Protein AF-A0A0M0HYV0-F1 (afdb_monomer_lite)

Radius of gyration: 21.1 Å; chains: 1; bounding box: 40×65×53 Å

pLDDT: mean 78.8, std 17.46, range [37.09, 97.5]

Structure (mmCIF, N/CA/C/O backbone):
data_AF-A0A0M0HYV0-F1
#
_entry.id   AF-A0A0M0HYV0-F1
#
loop_
_atom_site.group_PDB
_atom_site.id
_atom_site.type_symbol
_atom_site.label_atom_id
_atom_site.label_alt_id
_atom_site.label_comp_id
_atom_site.label_asym_id
_atom_site.label_entity_id
_atom_site.label_seq_id
_atom_site.pdbx_PDB_ins_code
_atom_site.Cartn_x
_atom_site.Cartn_y
_atom_site.Cartn_z
_atom_site.occupancy
_atom_site.B_iso_or_equiv
_atom_site.auth_seq_id
_atom_site.auth_comp_id
_atom_site.auth_asym_id
_atom_site.auth_atom_id
_atom_site.pdbx_PDB_model_num
ATOM 1 N N . MET A 1 1 ? -5.929 13.790 -23.529 1.00 48.62 1 MET A N 1
ATOM 2 C CA . MET A 1 1 ? -4.568 13.324 -23.182 1.00 48.62 1 MET A CA 1
ATOM 3 C C . MET A 1 1 ? -3.945 12.815 -24.464 1.00 48.62 1 MET A C 1
ATOM 5 O O . MET A 1 1 ? -4.658 12.144 -25.196 1.00 48.62 1 MET A O 1
ATOM 9 N N . SER A 1 2 ? -2.708 13.192 -24.791 1.00 52.06 2 SER A N 1
ATOM 10 C CA . SER A 1 2 ? -2.042 12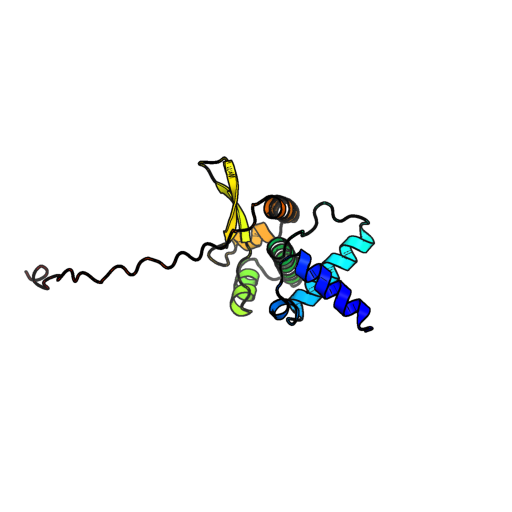.650 -25.981 1.00 52.06 2 SER A CA 1
ATOM 11 C C . SER A 1 2 ? -1.698 11.177 -25.756 1.00 52.06 2 SER A C 1
ATOM 13 O O . SER A 1 2 ? -1.406 10.785 -24.623 1.00 52.06 2 SER A O 1
ATOM 15 N N . ASP A 1 3 ? -1.705 10.373 -26.820 1.00 65.38 3 ASP A N 1
ATOM 16 C CA . ASP A 1 3 ? -1.368 8.941 -26.761 1.00 65.38 3 ASP A CA 1
ATOM 17 C C . ASP A 1 3 ? 0.004 8.696 -26.100 1.00 65.38 3 ASP A C 1
ATOM 19 O O . ASP A 1 3 ? 0.178 7.768 -25.316 1.00 65.38 3 ASP A O 1
ATOM 23 N N . ILE A 1 4 ? 0.935 9.642 -26.275 1.00 72.69 4 ILE A N 1
ATOM 24 C CA . ILE A 1 4 ? 2.270 9.649 -25.659 1.00 72.69 4 ILE A CA 1
ATOM 25 C C . ILE A 1 4 ? 2.209 9.628 -24.121 1.00 72.69 4 ILE A C 1
ATOM 27 O O . ILE A 1 4 ? 3.007 8.949 -23.476 1.00 72.69 4 ILE A O 1
ATOM 31 N N . SER A 1 5 ? 1.288 10.374 -23.500 1.00 70.56 5 SER A N 1
ATOM 32 C CA . SER A 1 5 ? 1.181 10.417 -22.034 1.00 70.56 5 SER A CA 1
ATOM 33 C C . SER A 1 5 ? 0.693 9.089 -21.456 1.00 70.56 5 SER A C 1
ATOM 35 O O . SER A 1 5 ? 1.149 8.686 -20.385 1.00 70.56 5 SER A O 1
ATOM 37 N N . LEU A 1 6 ? -0.201 8.397 -22.167 1.00 71.75 6 LEU A N 1
ATOM 38 C CA . LEU A 1 6 ? -0.689 7.078 -21.768 1.00 71.75 6 LEU A CA 1
ATOM 39 C C . LEU A 1 6 ? 0.403 6.014 -21.936 1.00 71.75 6 LEU A C 1
ATOM 41 O O . LEU A 1 6 ? 0.610 5.218 -21.022 1.00 71.75 6 LEU A O 1
ATOM 45 N N . ASP A 1 7 ? 1.175 6.071 -23.022 1.00 78.81 7 ASP A N 1
ATOM 46 C CA . ASP A 1 7 ? 2.304 5.161 -23.255 1.00 78.81 7 ASP A CA 1
ATOM 47 C C . ASP A 1 7 ? 3.388 5.275 -22.170 1.00 78.81 7 ASP A C 1
ATOM 49 O O . ASP A 1 7 ? 3.952 4.270 -21.722 1.00 78.81 7 ASP A O 1
ATOM 53 N N . ILE A 1 8 ? 3.668 6.496 -21.699 1.00 80.25 8 ILE A N 1
ATOM 54 C CA . ILE A 1 8 ? 4.621 6.732 -20.605 1.00 80.25 8 ILE A CA 1
ATOM 55 C C . ILE A 1 8 ? 4.103 6.128 -19.292 1.00 80.25 8 ILE A C 1
ATOM 57 O O . ILE A 1 8 ? 4.863 5.453 -18.590 1.00 80.25 8 ILE A O 1
ATOM 61 N N . LEU A 1 9 ? 2.824 6.335 -18.963 1.00 78.12 9 LEU A N 1
ATOM 62 C CA . LEU A 1 9 ? 2.209 5.761 -17.761 1.00 78.12 9 LEU A CA 1
ATOM 63 C C . LEU A 1 9 ? 2.206 4.228 -17.811 1.00 78.12 9 LEU A C 1
ATOM 65 O O . LEU A 1 9 ? 2.565 3.582 -16.821 1.00 78.12 9 LEU A O 1
ATOM 69 N N . ASP A 1 10 ? 1.911 3.646 -18.971 1.00 80.81 10 ASP A N 1
ATOM 70 C CA . ASP A 1 10 ? 1.966 2.201 -19.192 1.00 80.81 10 ASP A CA 1
ATOM 71 C C . ASP A 1 10 ? 3.387 1.645 -19.025 1.00 80.81 10 ASP A C 1
ATOM 73 O O . ASP A 1 10 ? 3.592 0.594 -18.397 1.00 80.81 10 ASP A O 1
ATOM 77 N N . ALA A 1 11 ? 4.399 2.355 -19.532 1.00 83.81 11 ALA A N 1
ATOM 78 C CA . ALA A 1 11 ? 5.799 1.972 -19.373 1.00 83.81 11 ALA A CA 1
ATOM 79 C C . ALA A 1 11 ? 6.242 2.006 -17.900 1.00 83.81 11 ALA A C 1
ATOM 81 O O . ALA A 1 11 ? 6.935 1.091 -17.436 1.00 83.81 11 ALA A O 1
ATOM 82 N N . ILE A 1 12 ? 5.827 3.027 -17.144 1.00 82.75 12 ILE A N 1
ATOM 83 C CA . ILE A 1 12 ? 6.097 3.140 -15.702 1.00 82.75 12 ILE A CA 1
ATOM 84 C C . ILE A 1 12 ? 5.392 2.012 -14.942 1.00 82.75 12 ILE A C 1
ATOM 86 O O . ILE A 1 12 ? 6.036 1.288 -14.177 1.00 82.75 12 ILE A O 1
ATOM 90 N N . GLY A 1 13 ? 4.104 1.795 -15.202 1.00 79.62 13 GLY A N 1
ATOM 91 C CA . GLY A 1 13 ? 3.323 0.716 -14.602 1.00 79.62 13 GLY A CA 1
ATOM 92 C C . GLY A 1 13 ? 3.937 -0.665 -14.845 1.00 79.62 13 GLY A C 1
ATOM 93 O O . GLY A 1 13 ? 4.084 -1.471 -13.920 1.00 79.62 13 GLY A O 1
ATOM 94 N N . THR A 1 14 ? 4.409 -0.909 -16.068 1.00 82.88 14 THR A N 1
ATOM 95 C CA . THR A 1 14 ? 5.105 -2.152 -16.429 1.00 82.88 14 THR A CA 1
ATOM 96 C C . THR A 1 14 ? 6.411 -2.320 -15.644 1.00 82.88 14 THR A C 1
ATOM 98 O O . THR A 1 14 ? 6.687 -3.411 -15.135 1.00 82.88 14 THR A O 1
ATOM 101 N N . LYS A 1 15 ? 7.205 -1.252 -15.470 1.00 83.94 15 LYS A N 1
ATOM 102 C CA . LYS A 1 15 ? 8.434 -1.286 -14.648 1.00 83.94 15 LYS A CA 1
ATOM 103 C C . LYS A 1 15 ? 8.143 -1.620 -13.180 1.00 83.94 15 LYS A C 1
ATOM 105 O O . LYS A 1 15 ? 8.907 -2.371 -12.568 1.00 83.94 15 LYS A O 1
ATOM 110 N N . LEU A 1 16 ? 7.026 -1.123 -12.647 1.00 80.44 16 LEU A N 1
ATOM 111 C CA . LEU A 1 16 ? 6.558 -1.401 -11.284 1.00 80.44 16 LEU A CA 1
ATOM 112 C C . LEU A 1 16 ? 6.012 -2.830 -11.106 1.00 80.44 16 LEU A C 1
ATOM 114 O O . LEU A 1 16 ? 5.902 -3.306 -9.973 1.00 80.44 16 LEU A O 1
ATOM 118 N N . GLY A 1 17 ? 5.728 -3.539 -12.202 1.00 80.38 17 GLY A N 1
ATOM 119 C CA . GLY A 1 17 ? 5.272 -4.932 -12.200 1.00 80.38 17 GLY A CA 1
ATOM 120 C C . GLY A 1 17 ? 3.764 -5.117 -12.380 1.00 80.38 17 GLY A C 1
ATOM 121 O O . GLY A 1 17 ? 3.259 -6.211 -12.108 1.00 80.38 17 GLY A O 1
ATOM 122 N N . PHE A 1 18 ? 3.047 -4.082 -12.823 1.00 81.88 18 PHE A N 1
ATOM 123 C CA . PHE A 1 18 ? 1.657 -4.210 -13.252 1.00 81.88 18 PHE A CA 1
ATOM 124 C C . PHE A 1 18 ? 1.574 -4.840 -14.648 1.00 81.88 18 PHE A C 1
ATOM 126 O O . PHE A 1 18 ? 2.397 -4.591 -15.529 1.00 81.88 18 PHE A O 1
ATOM 133 N N . SER A 1 19 ? 0.555 -5.661 -14.856 1.00 81.69 19 SER A N 1
ATOM 134 C CA . SER A 1 19 ? 0.117 -6.111 -16.174 1.00 81.69 19 SER A CA 1
ATOM 135 C C . SER A 1 19 ? -0.767 -5.053 -16.836 1.00 81.69 19 SER A C 1
ATOM 137 O O . SER A 1 19 ? -1.448 -4.286 -16.156 1.00 81.69 19 SER A O 1
ATOM 139 N N . ARG A 1 20 ? -0.860 -5.068 -18.173 1.00 76.06 20 ARG A N 1
ATOM 140 C CA . ARG A 1 20 ? -1.760 -4.164 -18.919 1.00 76.06 20 ARG A CA 1
ATOM 141 C C . ARG A 1 20 ? -3.221 -4.239 -18.461 1.00 76.06 20 ARG A C 1
ATOM 143 O O . ARG A 1 20 ? -3.934 -3.249 -18.534 1.00 76.06 20 ARG A O 1
ATOM 150 N N . LYS A 1 21 ? -3.681 -5.403 -17.987 1.00 81.25 21 LYS A N 1
ATOM 151 C CA . LYS A 1 21 ? -5.039 -5.555 -17.444 1.00 81.25 21 LYS A CA 1
ATOM 152 C C . LYS A 1 21 ? -5.200 -4.807 -16.116 1.00 81.25 21 LYS A C 1
ATOM 154 O O . LYS A 1 21 ? -6.215 -4.150 -15.933 1.00 81.25 21 LYS A O 1
ATOM 159 N N . GLU A 1 22 ? -4.216 -4.891 -15.217 1.00 76.81 22 GLU A N 1
ATOM 160 C CA . GLU A 1 22 ? -4.235 -4.181 -13.926 1.00 76.81 22 GLU A CA 1
ATOM 161 C C . GLU A 1 22 ? -4.153 -2.655 -14.110 1.00 76.81 22 GLU A C 1
ATOM 163 O O . GLU A 1 22 ? -4.747 -1.924 -13.322 1.00 76.81 22 GLU A O 1
ATOM 168 N N . LEU A 1 23 ? -3.481 -2.174 -15.163 1.00 77.00 23 LEU A N 1
ATOM 169 C CA . LEU A 1 23 ? -3.362 -0.741 -15.479 1.00 77.00 23 LEU A CA 1
ATOM 170 C C . LEU A 1 23 ? -4.660 -0.096 -15.980 1.00 77.00 23 LEU A C 1
ATOM 172 O O . LEU A 1 23 ? -4.810 1.116 -15.893 1.00 77.00 23 LEU A O 1
ATOM 176 N N . ARG A 1 24 ? -5.630 -0.893 -16.444 1.00 76.06 24 ARG A N 1
ATOM 177 C CA . ARG A 1 24 ? -6.968 -0.390 -16.801 1.00 76.06 24 ARG A CA 1
ATOM 178 C C . ARG A 1 24 ? -7.834 -0.058 -15.582 1.00 76.06 24 ARG A C 1
ATOM 180 O O . ARG A 1 24 ? -8.912 0.498 -15.754 1.00 76.06 24 ARG A O 1
ATOM 187 N N . ASN A 1 25 ? -7.397 -0.413 -14.372 1.00 78.06 25 ASN A N 1
ATOM 188 C CA . ASN A 1 25 ? -8.059 0.015 -13.146 1.00 78.06 25 ASN A CA 1
ATOM 189 C C . ASN A 1 25 ? -7.657 1.468 -12.836 1.00 78.06 25 ASN A C 1
ATOM 191 O O . ASN A 1 25 ? -6.471 1.763 -12.672 1.00 78.06 25 ASN A O 1
ATOM 195 N N . SER A 1 26 ? -8.650 2.354 -12.730 1.00 77.06 26 SER A N 1
ATOM 196 C CA . SER A 1 26 ? -8.449 3.779 -12.460 1.00 77.06 26 SER A CA 1
ATOM 197 C C . SER A 1 26 ? -7.688 4.044 -11.163 1.00 77.06 26 SER A C 1
ATOM 199 O O . SER A 1 26 ? -6.881 4.963 -11.131 1.00 77.06 26 SER A O 1
ATOM 201 N N . GLU A 1 27 ? -7.874 3.237 -10.116 1.00 78.12 27 GLU A N 1
ATOM 202 C CA . GLU A 1 27 ? -7.163 3.422 -8.844 1.00 78.12 27 GLU A CA 1
ATOM 203 C C . GLU A 1 27 ? -5.663 3.152 -8.978 1.00 78.12 27 GLU A C 1
ATOM 205 O O . GLU A 1 27 ? -4.849 3.901 -8.440 1.00 78.12 27 GLU A O 1
ATOM 210 N N . ASN A 1 28 ? -5.281 2.124 -9.741 1.00 78.94 28 ASN A N 1
ATOM 211 C CA . ASN A 1 28 ? -3.873 1.822 -10.009 1.00 78.94 28 ASN A CA 1
ATOM 212 C C . ASN A 1 28 ? -3.224 2.925 -10.849 1.00 78.94 28 ASN A C 1
ATOM 214 O O . ASN A 1 28 ? -2.083 3.310 -10.593 1.00 78.94 28 ASN A O 1
ATOM 218 N N . LEU A 1 29 ? -3.951 3.442 -11.843 1.00 80.06 29 LEU A N 1
ATOM 219 C CA . LEU A 1 29 ? -3.473 4.543 -12.671 1.00 80.06 29 LEU A CA 1
ATOM 220 C C . LEU A 1 29 ? -3.285 5.818 -11.834 1.00 80.06 29 LEU A C 1
ATOM 222 O O . LEU A 1 29 ? -2.225 6.438 -11.906 1.00 80.06 29 LEU A O 1
ATOM 226 N N . SER A 1 30 ? -4.264 6.163 -10.991 1.00 81.00 30 SER A N 1
ATOM 227 C CA . SER A 1 30 ? -4.176 7.295 -10.060 1.00 81.00 30 SER A CA 1
ATOM 228 C C . SER A 1 30 ? -2.977 7.163 -9.123 1.00 81.00 30 SER A C 1
ATOM 230 O O . SER A 1 30 ? -2.231 8.123 -8.956 1.00 81.00 30 SER A O 1
ATOM 232 N N . ALA A 1 31 ? -2.706 5.963 -8.603 1.00 81.69 31 ALA A N 1
ATOM 233 C CA . ALA A 1 31 ? -1.528 5.692 -7.777 1.00 81.69 31 ALA A CA 1
ATOM 234 C C . ALA A 1 31 ? -0.210 5.984 -8.500 1.00 81.69 31 ALA A C 1
ATOM 236 O O . ALA A 1 31 ? 0.722 6.555 -7.933 1.00 81.69 31 ALA A O 1
ATOM 237 N N . ILE A 1 32 ? -0.117 5.558 -9.762 1.00 82.19 32 ILE A N 1
ATOM 238 C CA . ILE A 1 32 ? 1.069 5.780 -10.590 1.00 82.19 32 ILE A CA 1
ATOM 239 C C . ILE A 1 32 ? 1.235 7.277 -10.861 1.00 82.19 32 ILE A C 1
ATOM 241 O O . ILE A 1 32 ? 2.356 7.781 -10.795 1.00 82.19 32 ILE A O 1
ATOM 245 N N . ILE A 1 33 ? 0.142 7.997 -11.116 1.00 83.44 33 ILE A N 1
ATOM 246 C CA . ILE A 1 33 ? 0.164 9.452 -11.306 1.00 83.44 33 ILE A CA 1
ATOM 247 C C . ILE A 1 33 ? 0.624 10.158 -10.023 1.00 83.44 33 ILE A C 1
ATOM 249 O O . ILE A 1 33 ? 1.527 10.990 -10.093 1.00 83.44 33 ILE A O 1
ATOM 253 N N . GLU A 1 34 ? 0.080 9.797 -8.858 1.00 82.25 34 GLU A N 1
ATOM 254 C CA . GLU A 1 34 ? 0.502 10.335 -7.555 1.00 82.25 34 GLU A CA 1
ATOM 255 C C . GLU A 1 34 ? 1.996 10.104 -7.302 1.00 82.25 34 GLU A C 1
ATOM 257 O O . GLU A 1 34 ? 2.711 11.024 -6.897 1.00 82.25 34 GLU A O 1
ATOM 262 N N . LEU A 1 35 ? 2.497 8.902 -7.609 1.00 82.88 35 LEU A N 1
ATOM 263 C CA . LEU A 1 35 ? 3.922 8.591 -7.529 1.00 82.88 35 LEU A CA 1
ATOM 264 C C . LEU A 1 35 ? 4.747 9.508 -8.444 1.00 82.88 35 LEU A C 1
ATOM 266 O O . LEU A 1 35 ? 5.767 10.042 -8.009 1.00 82.88 35 LEU A O 1
ATOM 270 N N . CYS A 1 36 ? 4.315 9.703 -9.694 1.00 81.31 36 CYS A N 1
ATOM 271 C CA . CYS A 1 36 ? 5.008 10.557 -10.661 1.00 81.31 36 CYS A CA 1
ATOM 272 C C . CYS A 1 36 ? 5.046 12.022 -10.208 1.00 81.31 36 CYS A C 1
ATOM 274 O O . CYS A 1 36 ? 6.105 12.646 -10.273 1.00 81.31 36 CYS A O 1
ATOM 276 N N . LEU A 1 37 ? 3.922 12.552 -9.718 1.00 80.25 37 LEU A N 1
ATOM 277 C CA . LEU A 1 37 ? 3.828 13.915 -9.192 1.00 80.25 37 LEU A CA 1
ATOM 278 C C . LEU A 1 37 ? 4.731 14.103 -7.975 1.00 80.25 37 LEU A C 1
ATOM 280 O O . LEU A 1 37 ? 5.501 15.059 -7.928 1.00 80.25 37 LEU A O 1
ATOM 284 N N . GLY A 1 38 ? 4.702 13.158 -7.034 1.00 74.31 38 GLY A N 1
ATOM 285 C CA . GLY A 1 38 ? 5.604 13.185 -5.890 1.00 74.31 38 GLY A CA 1
ATOM 286 C C . GLY A 1 38 ? 7.064 13.197 -6.338 1.00 74.31 38 GLY A C 1
ATOM 287 O O . GLY A 1 38 ? 7.867 13.965 -5.821 1.00 74.31 38 GLY A O 1
ATOM 288 N N . THR A 1 39 ? 7.454 12.344 -7.293 1.00 77.06 39 THR A N 1
ATOM 289 C CA . THR A 1 39 ? 8.830 12.332 -7.832 1.00 77.06 39 THR A CA 1
ATOM 290 C C . THR A 1 39 ? 9.220 13.648 -8.473 1.00 77.06 39 THR A C 1
ATOM 292 O O . THR A 1 39 ? 10.324 14.124 -8.224 1.00 77.06 39 THR A O 1
ATOM 295 N N . PHE A 1 40 ? 8.334 14.228 -9.275 1.00 75.88 40 PHE A N 1
ATOM 296 C CA . PHE A 1 40 ? 8.590 15.512 -9.909 1.00 75.88 40 PHE A CA 1
ATOM 297 C C . PHE A 1 40 ? 8.850 16.614 -8.873 1.00 75.88 40 PHE A C 1
ATOM 299 O O . PHE A 1 40 ? 9.796 17.379 -9.032 1.00 75.88 40 PHE A O 1
ATOM 306 N N . LEU A 1 41 ? 8.059 16.654 -7.796 1.00 74.75 41 LEU A N 1
ATOM 307 C CA . LEU A 1 41 ? 8.198 17.654 -6.734 1.00 74.75 41 LEU A CA 1
ATOM 308 C C . LEU A 1 41 ? 9.458 17.453 -5.877 1.00 74.75 41 LEU A C 1
ATOM 310 O O . LEU A 1 41 ? 10.138 18.425 -5.567 1.00 74.75 41 LEU A O 1
ATOM 314 N N . ASP A 1 42 ? 9.794 16.209 -5.529 1.00 68.50 42 ASP A N 1
ATOM 315 C CA . ASP A 1 42 ? 10.944 15.913 -4.658 1.00 68.50 42 ASP A CA 1
ATOM 316 C C . ASP A 1 42 ? 12.281 15.810 -5.420 1.00 68.50 42 ASP A C 1
ATOM 318 O O . ASP A 1 42 ? 13.340 15.681 -4.808 1.00 68.50 42 ASP A O 1
ATOM 322 N N . GLY A 1 43 ? 12.253 15.778 -6.757 1.00 65.75 43 GLY A N 1
ATOM 323 C CA . GLY A 1 43 ? 13.440 15.652 -7.613 1.00 65.75 43 GLY A CA 1
ATOM 324 C C . GLY A 1 43 ? 14.174 14.302 -7.535 1.00 65.75 43 GLY A C 1
ATOM 325 O O . GLY A 1 43 ? 15.213 14.138 -8.172 1.00 65.75 43 GLY A O 1
ATOM 326 N N . SER A 1 44 ? 13.663 13.323 -6.777 1.00 61.94 44 SER A N 1
ATOM 327 C CA . SER A 1 44 ? 14.302 12.015 -6.581 1.00 61.94 44 SER A CA 1
ATOM 328 C C . SER A 1 44 ? 13.295 10.869 -6.438 1.00 61.94 44 SER A C 1
ATOM 330 O O . SER A 1 44 ? 12.187 11.031 -5.918 1.00 61.94 44 SER A O 1
ATOM 332 N N . PHE A 1 45 ? 13.711 9.681 -6.890 1.00 61.28 45 PHE A N 1
ATOM 333 C CA . PHE A 1 45 ? 13.028 8.403 -6.658 1.00 61.28 45 PHE A CA 1
ATOM 334 C C . PHE A 1 45 ? 13.529 7.671 -5.397 1.00 61.28 45 PHE A C 1
ATOM 336 O O . PHE A 1 45 ? 13.022 6.591 -5.081 1.00 61.28 45 PHE A O 1
ATOM 343 N N . GLU A 1 46 ? 14.516 8.209 -4.674 1.00 59.03 46 GLU A N 1
ATOM 344 C CA . GLU A 1 46 ? 15.018 7.576 -3.450 1.00 59.03 46 GLU A CA 1
ATOM 345 C C . GLU A 1 46 ? 13.914 7.445 -2.393 1.00 59.03 46 GLU A C 1
ATOM 347 O O . GLU A 1 46 ? 13.148 8.368 -2.131 1.00 59.03 46 GLU A O 1
ATOM 352 N N . GLY A 1 47 ? 13.798 6.250 -1.807 1.00 60.38 47 GLY A N 1
ATOM 353 C CA . GLY A 1 47 ? 12.753 5.938 -0.828 1.00 60.38 47 GLY A CA 1
ATOM 354 C C . GLY A 1 47 ? 11.340 5.784 -1.406 1.00 60.38 47 GLY A C 1
ATOM 355 O O . GLY A 1 47 ? 10.408 5.556 -0.633 1.00 60.38 47 GLY A O 1
ATOM 356 N N . LYS A 1 48 ? 11.159 5.868 -2.733 1.00 70.94 48 LYS A N 1
ATOM 357 C CA . LYS A 1 48 ? 9.847 5.735 -3.388 1.00 70.94 48 LYS A CA 1
ATOM 358 C C . LYS A 1 48 ? 9.510 4.298 -3.763 1.00 70.94 48 LYS A C 1
ATOM 360 O O . LYS A 1 48 ? 10.372 3.418 -3.834 1.00 70.94 48 LYS A O 1
ATOM 365 N N . ALA A 1 49 ? 8.223 4.054 -4.006 1.00 75.62 49 ALA A N 1
ATOM 366 C CA . ALA A 1 49 ? 7.721 2.749 -4.406 1.00 75.62 49 ALA A CA 1
ATOM 367 C C . ALA A 1 49 ? 8.341 2.291 -5.735 1.00 75.62 49 ALA A C 1
ATOM 369 O O . ALA A 1 49 ? 7.940 2.710 -6.815 1.00 75.62 49 ALA A O 1
ATOM 370 N N . SER A 1 50 ? 9.301 1.372 -5.652 1.00 79.56 50 SER A N 1
ATOM 371 C CA . SER A 1 50 ? 9.941 0.738 -6.813 1.00 79.56 50 SER A CA 1
ATOM 372 C C . SER A 1 50 ? 9.185 -0.494 -7.326 1.00 79.56 50 SER A C 1
ATOM 374 O O . SER A 1 50 ? 9.613 -1.141 -8.285 1.00 79.56 50 SER A O 1
ATOM 376 N N . ARG A 1 51 ? 8.078 -0.862 -6.667 1.00 84.38 51 ARG A N 1
ATOM 377 C CA . ARG A 1 51 ? 7.269 -2.058 -6.943 1.00 84.38 51 ARG A CA 1
ATOM 378 C C . ARG A 1 51 ? 5.799 -1.804 -6.674 1.00 84.38 51 ARG A C 1
ATOM 380 O O . ARG A 1 51 ? 5.480 -1.026 -5.775 1.00 84.38 51 ARG A O 1
ATOM 387 N N . LYS A 1 52 ? 4.923 -2.539 -7.362 1.00 86.50 52 LYS A N 1
ATOM 388 C CA . LYS A 1 52 ? 3.474 -2.454 -7.153 1.00 86.50 52 LYS A CA 1
ATOM 389 C C . LYS A 1 52 ? 3.046 -2.730 -5.712 1.00 86.50 52 LYS A C 1
ATOM 391 O O . LYS A 1 52 ? 2.161 -2.050 -5.221 1.00 86.50 52 LYS A O 1
ATOM 396 N N . GLU A 1 53 ? 3.709 -3.642 -4.997 1.00 89.75 53 GLU A N 1
ATOM 397 C CA . GLU A 1 53 ? 3.388 -3.916 -3.589 1.00 89.75 53 GLU A CA 1
ATOM 398 C C . GLU A 1 53 ? 3.736 -2.733 -2.675 1.00 89.75 53 GLU A C 1
ATOM 400 O O . GLU A 1 53 ? 3.002 -2.436 -1.736 1.00 89.75 53 GLU A O 1
ATOM 405 N N . ALA A 1 54 ? 4.845 -2.041 -2.958 1.00 90.06 54 ALA A N 1
ATOM 406 C CA . ALA A 1 54 ? 5.223 -0.835 -2.227 1.00 90.06 54 ALA A CA 1
ATOM 407 C C . ALA A 1 54 ? 4.283 0.331 -2.561 1.00 90.06 54 ALA A C 1
ATOM 409 O O . ALA A 1 54 ? 3.922 1.091 -1.667 1.00 90.06 54 ALA A O 1
ATOM 410 N N . LEU A 1 55 ? 3.858 0.442 -3.825 1.00 89.12 55 LEU A N 1
ATOM 411 C CA . LEU A 1 55 ? 2.901 1.460 -4.253 1.00 89.12 55 LEU A CA 1
ATOM 412 C C . LEU A 1 55 ? 1.543 1.237 -3.589 1.00 89.12 55 LEU A C 1
ATOM 414 O O . LEU A 1 55 ? 0.984 2.162 -3.014 1.00 89.12 55 LEU A O 1
ATOM 418 N N . TYR A 1 56 ? 1.069 -0.006 -3.570 1.00 90.06 56 TYR A N 1
ATOM 419 C CA . TYR A 1 56 ? -0.167 -0.367 -2.891 1.00 90.06 56 TYR A CA 1
ATOM 420 C C . TYR A 1 56 ? -0.108 -0.070 -1.389 1.00 90.06 56 TYR A C 1
ATOM 422 O O . TYR A 1 56 ? -1.037 0.503 -0.827 1.00 90.06 56 TYR A O 1
ATOM 430 N N . LEU A 1 57 ? 1.017 -0.375 -0.731 1.00 92.50 57 LEU A N 1
ATOM 431 C CA . LEU A 1 57 ? 1.218 -0.015 0.673 1.00 92.50 57 LEU A CA 1
ATOM 432 C C . LEU A 1 57 ? 1.134 1.507 0.901 1.00 92.50 57 LEU A C 1
ATOM 434 O O . LEU A 1 57 ? 0.554 1.932 1.901 1.00 92.50 57 LEU A O 1
ATOM 438 N N . MET A 1 58 ? 1.679 2.319 -0.012 1.00 90.44 58 MET A N 1
ATOM 439 C CA . MET A 1 58 ? 1.542 3.781 0.035 1.00 90.44 58 MET A CA 1
ATOM 440 C C . MET A 1 58 ? 0.089 4.231 -0.149 1.00 90.44 58 MET A C 1
ATOM 442 O O . MET A 1 58 ? -0.374 5.082 0.605 1.00 90.44 58 MET A O 1
ATOM 446 N N . GLN A 1 59 ? -0.650 3.640 -1.090 1.00 90.88 59 GLN A N 1
ATOM 447 C CA . GLN A 1 59 ? -2.069 3.956 -1.287 1.00 90.88 59 GLN A CA 1
ATOM 448 C C . GLN A 1 59 ? -2.888 3.657 -0.030 1.00 90.88 59 GLN A C 1
ATOM 450 O O . GLN A 1 59 ? -3.625 4.515 0.450 1.00 90.88 59 GLN A O 1
ATOM 455 N N . ILE A 1 60 ? -2.711 2.466 0.550 1.00 94.50 60 ILE A N 1
ATOM 456 C CA . ILE A 1 60 ? -3.385 2.086 1.794 1.00 94.50 60 ILE A CA 1
ATOM 457 C C . ILE A 1 60 ? -3.014 3.047 2.929 1.00 94.50 60 ILE A C 1
ATOM 459 O O . ILE A 1 60 ? -3.893 3.463 3.681 1.00 94.50 60 ILE A O 1
ATOM 463 N N . HIS A 1 61 ? -1.743 3.444 3.049 1.00 94.56 61 HIS A N 1
ATOM 464 C CA . HIS A 1 61 ? -1.329 4.462 4.018 1.00 94.56 61 HIS A CA 1
ATOM 465 C C . HIS A 1 61 ? -2.096 5.779 3.831 1.00 94.56 61 HIS A C 1
ATOM 467 O O . HIS A 1 61 ? -2.654 6.295 4.801 1.00 94.56 61 HIS A O 1
ATOM 473 N N . ASN A 1 62 ? -2.177 6.289 2.600 1.00 90.75 62 ASN A N 1
ATOM 474 C CA . ASN A 1 62 ? -2.880 7.534 2.288 1.00 90.75 62 ASN A CA 1
ATOM 475 C C . ASN A 1 62 ? -4.376 7.437 2.623 1.00 90.75 62 ASN A C 1
ATOM 477 O O . ASN A 1 62 ? -4.919 8.338 3.263 1.00 90.75 62 ASN A O 1
ATOM 481 N N . ILE A 1 63 ? -5.026 6.318 2.283 1.00 92.69 63 ILE A N 1
ATOM 482 C CA . ILE A 1 63 ? -6.433 6.056 2.628 1.00 92.69 63 ILE A CA 1
ATOM 483 C C . ILE A 1 63 ? -6.625 6.049 4.149 1.00 92.69 63 ILE A C 1
ATOM 485 O O . ILE A 1 63 ? -7.532 6.705 4.663 1.00 92.69 63 ILE A O 1
ATOM 489 N N . VAL A 1 64 ? -5.757 5.350 4.886 1.00 95.88 64 VAL A N 1
ATOM 490 C CA . VAL A 1 64 ? -5.810 5.286 6.355 1.00 95.88 64 VAL A CA 1
ATOM 491 C C . VAL A 1 64 ? -5.643 6.678 6.973 1.00 95.88 64 VAL A C 1
ATOM 493 O O . VAL A 1 64 ? -6.409 7.038 7.868 1.00 95.88 64 VAL A O 1
ATOM 496 N N . LYS A 1 65 ? -4.686 7.481 6.489 1.00 95.19 65 LYS A N 1
ATOM 497 C CA . LYS A 1 65 ? -4.474 8.866 6.948 1.00 95.19 65 LYS A CA 1
ATOM 498 C C . LYS A 1 65 ? -5.680 9.752 6.658 1.00 95.19 65 LYS A C 1
ATOM 500 O O . LYS A 1 65 ? -6.095 10.510 7.531 1.00 95.19 65 LYS A O 1
ATOM 505 N N . PHE A 1 66 ? -6.262 9.629 5.471 1.00 92.88 66 PHE A N 1
ATOM 506 C CA . PHE A 1 66 ? -7.450 10.382 5.093 1.00 92.88 66 PHE A CA 1
ATOM 507 C C . PHE A 1 66 ? -8.654 10.022 5.974 1.00 92.88 66 PHE A C 1
ATOM 509 O O . PHE A 1 66 ? -9.337 10.905 6.485 1.00 92.88 66 PHE A O 1
ATOM 516 N N . LYS A 1 67 ? -8.891 8.731 6.235 1.00 94.12 67 LYS A N 1
ATOM 517 C CA . LYS A 1 67 ? -9.986 8.291 7.114 1.00 94.12 67 LYS A CA 1
ATOM 518 C C . LYS A 1 67 ? -9.790 8.716 8.567 1.00 94.12 67 LYS A C 1
ATOM 520 O O . LYS A 1 67 ? -10.750 9.125 9.214 1.00 94.12 67 LYS A O 1
ATOM 525 N N . GLU A 1 68 ? -8.554 8.691 9.059 1.00 95.44 68 GLU A N 1
ATOM 526 C CA . GLU A 1 68 ? -8.208 9.253 10.369 1.00 95.44 68 GLU A CA 1
ATOM 527 C C . GLU A 1 68 ? -8.551 10.750 10.449 1.00 95.44 68 GLU A C 1
ATOM 529 O O . GLU A 1 68 ? -9.156 11.183 11.426 1.00 95.44 68 GLU A O 1
ATOM 534 N N . GLN A 1 69 ? -8.245 11.531 9.408 1.00 95.00 69 GLN A N 1
ATOM 535 C CA . GLN A 1 69 ? -8.614 12.953 9.334 1.00 95.00 69 GLN A CA 1
ATOM 536 C C . GLN A 1 69 ? -10.133 13.175 9.281 1.00 95.00 69 GLN A C 1
ATOM 538 O O . GLN A 1 69 ? -10.616 14.188 9.778 1.00 95.00 69 GLN A O 1
ATOM 543 N N . GLN A 1 70 ? -10.896 12.220 8.738 1.00 94.69 70 GLN A N 1
ATOM 544 C CA . GLN A 1 70 ? -12.365 12.214 8.788 1.00 94.69 70 GLN A CA 1
ATOM 545 C C . GLN A 1 70 ? -12.930 11.822 10.170 1.00 94.69 70 GLN A C 1
ATOM 547 O O . GLN A 1 70 ? -14.146 11.748 10.328 1.00 94.69 70 GLN A O 1
ATOM 552 N N . GLY A 1 71 ? -12.078 11.554 11.166 1.00 96.44 71 GLY A N 1
ATOM 553 C CA . GLY A 1 71 ? -12.483 11.215 12.533 1.00 96.44 71 GLY A CA 1
ATOM 554 C C . GLY A 1 71 ? -12.749 9.727 12.774 1.00 96.44 71 GLY A C 1
ATOM 555 O O . GLY A 1 71 ? -13.277 9.362 13.824 1.00 96.44 71 GLY A O 1
ATOM 556 N N . PHE A 1 72 ? -12.394 8.845 11.834 1.00 96.94 72 PHE A N 1
ATOM 557 C CA . PHE A 1 72 ? -12.575 7.405 12.014 1.00 96.94 72 PHE A CA 1
ATOM 558 C C . PHE A 1 72 ? -11.533 6.860 13.004 1.00 96.94 72 PHE A C 1
ATOM 560 O O . PHE A 1 72 ? -10.337 7.136 12.892 1.00 96.94 72 PHE A O 1
ATOM 567 N N . ASN A 1 73 ? -11.979 6.034 13.954 1.00 97.50 73 ASN A N 1
ATOM 568 C CA . ASN A 1 73 ? -11.083 5.281 14.836 1.00 97.50 73 ASN A CA 1
ATOM 569 C C . ASN A 1 73 ? -10.504 4.036 14.133 1.00 97.50 73 ASN A C 1
ATOM 571 O O . ASN A 1 73 ? -10.961 3.647 13.059 1.00 97.50 73 ASN A O 1
ATOM 575 N N . ASP A 1 74 ? -9.505 3.388 14.741 1.00 97.44 74 ASP A N 1
ATOM 576 C CA . ASP A 1 74 ? -8.765 2.284 14.107 1.00 97.44 74 ASP A CA 1
ATOM 577 C C . ASP A 1 74 ? -9.664 1.112 13.683 1.00 97.44 74 ASP A C 1
ATOM 579 O O . ASP A 1 74 ? -9.476 0.546 12.604 1.00 97.44 74 ASP A O 1
ATOM 583 N N . LYS A 1 75 ? -10.677 0.787 14.492 1.00 97.44 75 LYS A N 1
ATOM 584 C CA . LYS A 1 75 ? -11.658 -0.259 14.184 1.00 97.44 75 LYS A CA 1
ATOM 585 C C . LYS A 1 75 ? -12.534 0.123 12.993 1.00 97.44 75 LYS A C 1
ATOM 587 O O . LYS A 1 75 ? -12.712 -0.680 12.084 1.00 97.44 75 LYS A O 1
ATOM 592 N N . ALA A 1 76 ? -13.037 1.355 12.964 1.00 97.25 76 ALA A N 1
ATOM 593 C CA . ALA A 1 76 ? -13.852 1.858 11.863 1.00 97.25 76 ALA A CA 1
ATOM 594 C C . ALA A 1 76 ? -13.063 1.915 10.544 1.00 97.25 76 ALA A C 1
ATOM 596 O O . ALA A 1 76 ? -13.608 1.587 9.495 1.00 97.25 76 ALA A 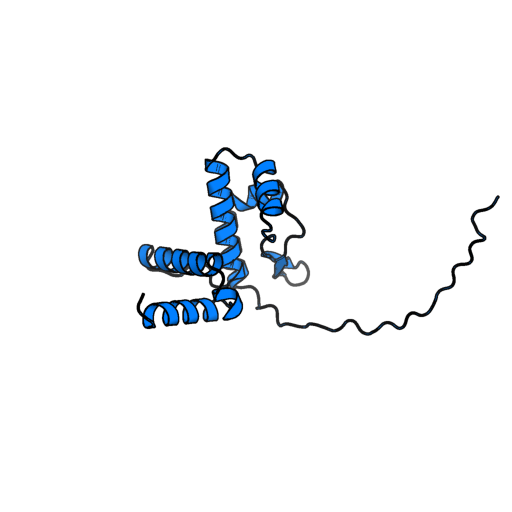O 1
ATOM 597 N N . ILE A 1 77 ? -11.775 2.275 10.591 1.00 97.31 77 ILE A N 1
ATOM 598 C CA . ILE A 1 77 ? -10.891 2.238 9.415 1.00 97.31 77 ILE A CA 1
ATOM 599 C C . ILE A 1 77 ? -10.675 0.794 8.945 1.00 97.31 77 ILE A C 1
ATOM 601 O O . ILE A 1 77 ? -10.752 0.529 7.748 1.00 97.31 77 ILE A O 1
ATOM 605 N N . SER A 1 78 ? -10.421 -0.138 9.872 1.00 97.00 78 SER A N 1
ATOM 606 C CA . SER A 1 78 ? -10.263 -1.563 9.554 1.00 97.00 78 SER A CA 1
ATOM 607 C C . SER A 1 78 ? -11.502 -2.118 8.848 1.00 97.00 78 SER A C 1
ATOM 609 O O . SER A 1 78 ? -11.368 -2.717 7.785 1.00 97.00 78 SER A O 1
ATOM 611 N N . ASN A 1 79 ? -12.691 -1.862 9.401 1.00 95.25 79 ASN A N 1
ATOM 612 C CA . ASN A 1 79 ? -13.958 -2.296 8.813 1.00 95.25 79 ASN A CA 1
ATOM 613 C C . ASN A 1 79 ? -14.188 -1.649 7.446 1.00 95.25 79 ASN A C 1
ATOM 615 O O . ASN A 1 79 ? -14.503 -2.344 6.494 1.00 95.25 79 ASN A O 1
ATOM 619 N N . PHE A 1 80 ? -13.943 -0.340 7.312 1.00 94.75 80 PHE A N 1
ATOM 620 C CA . PHE A 1 80 ? -14.076 0.353 6.030 1.00 94.75 80 PHE A CA 1
ATOM 621 C C . PHE A 1 80 ? -13.234 -0.297 4.923 1.00 94.75 80 PHE A C 1
ATOM 623 O O . PHE A 1 80 ? -13.711 -0.443 3.799 1.00 94.75 80 PHE A O 1
ATOM 630 N N . LEU A 1 81 ? -11.9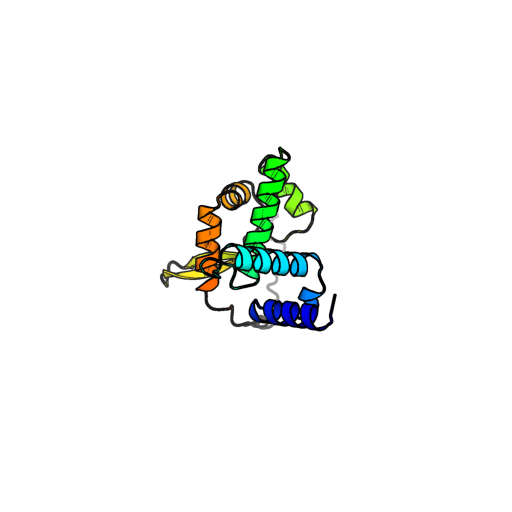85 -0.669 5.224 1.00 93.50 81 LEU A N 1
ATOM 631 C CA . LEU A 1 81 ? -11.096 -1.296 4.244 1.00 93.50 81 LEU A CA 1
ATOM 632 C C . LEU A 1 81 ? -11.588 -2.690 3.839 1.00 93.50 81 LEU A C 1
ATOM 634 O O . LEU A 1 81 ? -11.534 -3.028 2.658 1.00 93.50 81 LEU A O 1
ATOM 638 N N . GLU A 1 82 ? -12.092 -3.463 4.798 1.00 93.12 82 GLU A N 1
ATOM 639 C CA . GLU A 1 82 ? -12.678 -4.782 4.556 1.00 93.12 82 GLU A CA 1
ATOM 640 C C . GLU A 1 82 ? -13.976 -4.688 3.736 1.00 93.12 82 GLU A C 1
ATOM 642 O O . GLU A 1 82 ? -14.076 -5.314 2.682 1.00 93.12 82 GLU A O 1
ATOM 647 N N . ASP A 1 83 ? -14.912 -3.829 4.147 1.00 91.56 83 ASP A N 1
ATOM 648 C CA . ASP A 1 83 ? -16.214 -3.626 3.495 1.00 91.56 83 ASP A CA 1
ATOM 649 C C . ASP A 1 83 ? -16.076 -3.051 2.076 1.00 91.56 83 ASP A C 1
ATOM 651 O O . ASP A 1 83 ? -16.877 -3.350 1.191 1.00 91.56 83 ASP A O 1
ATOM 655 N N . SER A 1 84 ? -15.038 -2.244 1.836 1.00 88.69 84 SER A N 1
ATOM 656 C CA . SER A 1 84 ? -14.728 -1.694 0.507 1.00 88.69 84 SER A CA 1
ATOM 657 C C . SER A 1 84 ? -13.969 -2.681 -0.391 1.00 88.69 84 SER A C 1
ATOM 659 O O . SER A 1 84 ? -13.649 -2.345 -1.530 1.00 88.69 84 SER A O 1
ATOM 661 N N . GLY A 1 85 ? -13.657 -3.885 0.101 1.00 88.44 85 GLY A N 1
ATOM 662 C CA . GLY A 1 85 ? -12.994 -4.936 -0.670 1.00 88.44 85 GLY A CA 1
ATOM 663 C C . GLY A 1 85 ? -11.492 -4.732 -0.881 1.00 88.44 85 GLY A C 1
ATOM 664 O O . GLY A 1 85 ? -10.920 -5.355 -1.779 1.00 88.44 85 GLY A O 1
ATOM 665 N N . TYR A 1 86 ? -10.829 -3.887 -0.082 1.00 90.44 86 TYR A N 1
ATOM 666 C CA . TYR A 1 86 ? -9.374 -3.756 -0.152 1.00 90.44 86 TYR A CA 1
ATOM 667 C C . TYR A 1 86 ? -8.698 -5.005 0.416 1.00 90.44 86 TYR A C 1
ATOM 669 O O . TYR A 1 86 ? -9.012 -5.474 1.511 1.00 90.44 86 TYR A O 1
ATOM 677 N N . GLU A 1 87 ? -7.702 -5.518 -0.300 1.00 91.94 87 GLU A N 1
ATOM 678 C CA . GLU A 1 87 ? -6.841 -6.584 0.197 1.00 91.94 87 GLU A CA 1
ATOM 679 C C . GLU A 1 87 ? -5.819 -6.041 1.202 1.00 91.94 87 GLU A C 1
ATOM 681 O O . GLU A 1 87 ? -5.311 -4.927 1.085 1.00 91.94 87 GLU A O 1
ATOM 686 N N . THR A 1 88 ? -5.434 -6.840 2.195 1.00 91.75 88 THR A N 1
ATOM 687 C CA . THR A 1 88 ? -4.360 -6.403 3.094 1.00 91.75 88 THR A CA 1
ATOM 688 C C . THR A 1 88 ? -3.026 -6.277 2.347 1.00 91.75 88 THR A C 1
ATOM 690 O O . THR A 1 88 ? -2.714 -7.120 1.499 1.00 91.75 88 THR A O 1
ATOM 693 N N . PRO A 1 89 ? -2.176 -5.296 2.693 1.00 92.44 89 PRO A N 1
ATOM 694 C CA . PRO A 1 89 ? -0.931 -5.076 1.978 1.00 92.44 89 PRO A CA 1
ATOM 695 C C . PRO A 1 89 ? 0.098 -6.184 2.237 1.00 92.44 89 PRO A C 1
ATOM 697 O O . PRO A 1 89 ? 0.111 -6.852 3.276 1.00 92.44 89 PRO A O 1
ATOM 700 N N . PHE A 1 90 ? 1.041 -6.323 1.306 1.00 91.12 90 PHE A N 1
ATOM 701 C CA . PHE A 1 90 ? 2.263 -7.082 1.548 1.00 91.12 90 PHE A CA 1
ATOM 702 C C . PHE A 1 90 ? 3.208 -6.299 2.461 1.00 91.12 90 PHE A C 1
ATOM 704 O O . PHE A 1 90 ? 3.456 -5.113 2.255 1.00 91.12 90 PHE A O 1
ATOM 711 N N . ILE A 1 91 ? 3.804 -6.996 3.427 1.00 91.75 91 ILE A N 1
ATOM 712 C CA . ILE A 1 91 ? 4.855 -6.472 4.299 1.00 91.75 91 ILE A CA 1
ATOM 713 C C . ILE A 1 91 ? 6.130 -7.306 4.167 1.00 91.75 91 ILE A C 1
ATOM 715 O O . ILE A 1 91 ? 6.102 -8.527 3.971 1.00 91.75 91 ILE A O 1
ATOM 719 N N . ALA A 1 92 ? 7.278 -6.655 4.298 1.00 91.38 92 ALA A N 1
ATOM 720 C CA . ALA A 1 92 ? 8.568 -7.313 4.380 1.00 91.38 92 ALA A CA 1
ATOM 721 C C . ALA A 1 92 ? 8.801 -7.827 5.808 1.00 91.38 92 ALA A C 1
ATOM 723 O O . ALA A 1 92 ? 8.918 -7.057 6.767 1.00 91.38 92 ALA A O 1
ATOM 724 N N . LYS A 1 93 ? 8.902 -9.151 5.956 1.00 89.81 93 LYS A N 1
ATOM 725 C CA . LYS A 1 93 ? 9.171 -9.820 7.236 1.00 89.81 93 LYS A CA 1
ATOM 726 C C . LYS A 1 93 ? 10.537 -10.497 7.206 1.00 89.81 93 LYS A C 1
ATOM 728 O O . LYS A 1 93 ? 10.871 -11.195 6.246 1.00 89.81 93 LYS A O 1
ATOM 733 N N . ARG A 1 94 ? 11.325 -10.307 8.267 1.00 86.50 94 ARG A N 1
ATOM 734 C CA . ARG A 1 94 ? 12.617 -10.983 8.436 1.00 86.50 94 ARG A CA 1
ATOM 735 C C . ARG A 1 94 ? 12.388 -12.477 8.665 1.00 86.50 94 ARG A C 1
ATOM 737 O O . ARG A 1 94 ? 11.587 -12.868 9.512 1.00 86.50 94 ARG A O 1
ATOM 744 N N . VAL A 1 95 ? 13.086 -13.312 7.907 1.00 83.69 95 VAL A N 1
ATOM 745 C CA . VAL A 1 95 ? 13.079 -14.766 8.070 1.00 83.69 95 VAL A CA 1
ATOM 746 C C . VAL A 1 95 ? 14.178 -15.141 9.054 1.00 83.69 95 VAL A C 1
ATOM 748 O O . VAL A 1 95 ? 15.351 -14.917 8.765 1.00 83.69 95 VAL A O 1
ATOM 751 N N . VAL A 1 96 ? 13.804 -15.741 10.186 1.00 81.56 96 VAL A N 1
ATOM 752 C CA . VAL A 1 96 ? 14.727 -16.085 11.285 1.00 81.56 96 VAL A CA 1
ATOM 753 C C . VAL A 1 96 ? 15.918 -16.912 10.791 1.00 81.56 96 VAL A C 1
ATOM 755 O O . VAL A 1 96 ? 17.060 -16.558 11.054 1.00 81.56 96 VAL A O 1
ATOM 758 N N . SER A 1 97 ? 15.665 -17.941 9.979 1.00 79.25 97 SER A N 1
ATOM 759 C CA . SER A 1 97 ? 16.694 -18.889 9.528 1.00 79.25 97 SER A CA 1
ATOM 760 C C . SER A 1 97 ? 17.720 -18.329 8.541 1.00 79.25 97 SER A C 1
ATOM 762 O O . SER A 1 97 ? 18.797 -18.889 8.401 1.00 79.25 97 SER A O 1
ATOM 764 N N . THR A 1 98 ? 17.402 -17.249 7.821 1.00 77.50 98 THR A N 1
ATOM 765 C CA . THR A 1 98 ? 18.298 -16.701 6.778 1.00 77.50 98 THR A CA 1
ATOM 766 C C . THR A 1 98 ? 18.681 -15.252 7.020 1.00 77.50 98 THR A C 1
ATOM 768 O O . THR A 1 98 ? 19.426 -14.684 6.228 1.00 77.50 98 THR A O 1
ATOM 771 N N . GLN A 1 99 ? 18.105 -14.629 8.050 1.00 77.00 99 GLN A N 1
ATOM 772 C CA . GLN A 1 99 ? 18.132 -13.193 8.329 1.00 77.00 99 GLN A CA 1
ATOM 773 C C . GLN A 1 99 ? 17.673 -12.271 7.181 1.00 77.00 99 GLN A C 1
ATOM 775 O O . GLN A 1 99 ? 17.645 -11.055 7.364 1.00 77.00 99 GLN A O 1
ATOM 780 N N . LYS A 1 100 ? 17.257 -12.821 6.033 1.00 83.75 100 LYS A N 1
ATOM 781 C CA . LYS A 1 100 ? 16.771 -12.084 4.860 1.00 83.75 100 LYS A CA 1
ATOM 782 C C . LYS A 1 100 ? 15.304 -11.704 5.022 1.00 83.75 100 LYS A C 1
ATOM 784 O O . LYS A 1 100 ? 14.533 -12.422 5.659 1.00 83.75 100 LYS A O 1
ATOM 789 N N . HIS A 1 101 ? 14.898 -10.611 4.386 1.00 85.25 101 HIS A N 1
ATOM 790 C CA . HIS A 1 101 ? 13.494 -10.223 4.304 1.00 85.25 101 HIS A CA 1
ATOM 791 C C . HIS A 1 101 ? 12.781 -10.965 3.169 1.00 85.25 101 HIS A C 1
ATOM 793 O O . HIS A 1 101 ? 13.356 -11.231 2.108 1.00 85.25 101 HIS A O 1
ATOM 799 N N . ARG A 1 102 ? 11.520 -11.328 3.408 1.00 86.00 102 ARG A N 1
ATOM 800 C CA . ARG A 1 102 ? 10.602 -11.843 2.388 1.00 86.00 102 ARG A CA 1
ATOM 801 C C . ARG A 1 102 ? 9.274 -11.111 2.470 1.00 86.00 102 ARG A C 1
ATOM 803 O O . ARG A 1 102 ? 8.808 -10.800 3.565 1.00 86.00 102 ARG A O 1
ATOM 810 N N . LEU A 1 103 ? 8.660 -10.909 1.308 1.00 88.56 103 LEU A N 1
ATOM 811 C CA . LEU A 1 103 ? 7.301 -10.396 1.206 1.00 88.56 103 LEU A CA 1
ATOM 812 C C . LEU A 1 103 ? 6.312 -11.436 1.719 1.00 88.56 103 LEU A C 1
ATOM 814 O O . LEU A 1 103 ? 6.367 -12.605 1.327 1.00 88.56 103 LEU A O 1
ATOM 818 N N . ARG A 1 104 ? 5.422 -10.995 2.601 1.00 88.50 104 ARG A N 1
ATOM 819 C CA . ARG A 1 104 ? 4.299 -11.765 3.130 1.00 88.50 104 ARG A CA 1
ATOM 820 C C . ARG A 1 104 ? 3.068 -10.876 3.100 1.00 88.50 104 ARG A C 1
ATOM 822 O O . ARG A 1 104 ? 3.135 -9.744 3.568 1.00 88.50 104 ARG A O 1
ATOM 829 N N . MET A 1 105 ? 1.973 -11.397 2.569 1.00 87.12 105 MET A N 1
ATOM 830 C CA . MET A 1 105 ? 0.670 -10.769 2.743 1.00 87.12 105 MET A CA 1
ATOM 831 C C . MET A 1 105 ? 0.284 -10.861 4.219 1.00 87.12 105 MET A C 1
ATOM 833 O O . MET A 1 105 ? 0.601 -11.864 4.873 1.00 87.12 105 MET A O 1
ATOM 837 N N . VAL A 1 106 ? -0.324 -9.809 4.757 1.00 89.00 106 VAL A N 1
ATOM 838 C CA . VAL A 1 106 ? -0.962 -9.902 6.074 1.00 89.00 106 VAL A CA 1
ATOM 839 C C . VAL A 1 106 ? -2.216 -10.777 5.939 1.00 89.00 106 VAL A C 1
ATOM 841 O O . VAL A 1 106 ? -2.753 -10.931 4.854 1.00 89.00 106 VAL A O 1
ATOM 844 N N . GLU A 1 107 ? -2.631 -11.456 7.004 1.00 86.94 107 GLU A N 1
ATOM 845 C CA . GLU A 1 107 ? -3.740 -12.418 6.903 1.00 86.94 107 GLU A CA 1
ATOM 846 C C . GLU A 1 107 ? -5.110 -11.738 6.913 1.00 86.94 107 GLU A C 1
ATOM 848 O O . GLU A 1 107 ? -6.031 -12.215 6.261 1.00 86.94 107 GLU A O 1
ATOM 853 N N . LYS A 1 108 ? -5.249 -10.641 7.666 1.00 91.81 108 LYS A N 1
ATOM 854 C CA . LYS A 1 108 ? -6.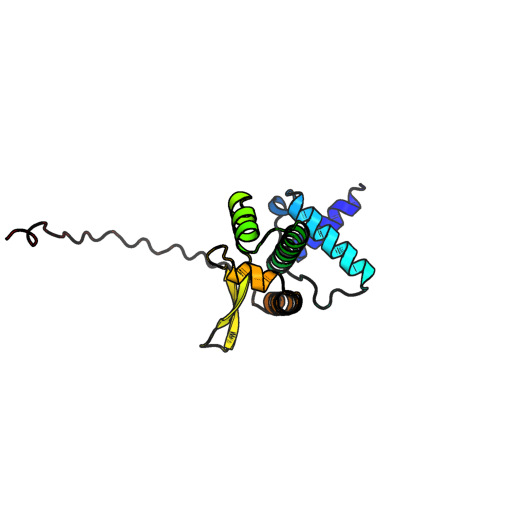510 -9.913 7.826 1.00 91.81 108 LYS A CA 1
ATOM 855 C C . LYS A 1 108 ? -6.299 -8.466 8.253 1.00 91.81 108 LYS A C 1
ATOM 857 O O . LYS A 1 108 ? -5.266 -8.127 8.849 1.00 91.81 108 LYS A O 1
ATOM 862 N N . TRP A 1 109 ? -7.299 -7.633 7.988 1.00 95.00 109 TRP A N 1
ATOM 863 C CA . TRP A 1 109 ? -7.386 -6.304 8.574 1.00 95.00 109 TRP A CA 1
ATOM 864 C C . TRP A 1 109 ? -7.511 -6.410 10.097 1.00 95.00 109 TRP A C 1
ATOM 866 O O . TRP A 1 109 ? -8.079 -7.355 10.646 1.00 95.00 109 TRP A O 1
ATOM 876 N N . SER A 1 110 ? -6.858 -5.493 10.803 1.00 95.31 110 SER A N 1
ATOM 877 C CA . SER A 1 110 ? -6.903 -5.431 12.262 1.00 95.31 110 SER A CA 1
ATOM 878 C C . SER A 1 110 ? -6.503 -4.046 12.737 1.00 95.31 110 SER A C 1
ATOM 880 O O . SER A 1 110 ? -5.668 -3.395 12.108 1.00 95.31 110 SER A O 1
ATOM 882 N N . GLU A 1 111 ? -7.004 -3.636 13.899 1.00 96.69 111 GLU A N 1
ATOM 883 C CA . GLU A 1 111 ? -6.646 -2.360 14.534 1.00 96.69 111 GLU A CA 1
ATOM 884 C C . GLU A 1 111 ? -5.124 -2.211 14.692 1.00 96.69 111 GLU A C 1
ATOM 886 O O . GLU A 1 111 ? -4.548 -1.177 14.366 1.00 96.69 111 GLU A O 1
ATOM 891 N N . VAL A 1 112 ? -4.430 -3.291 15.072 1.00 96.06 112 VAL A N 1
ATOM 892 C CA . VAL A 1 112 ? -2.961 -3.313 15.192 1.00 96.06 112 VAL A CA 1
ATOM 893 C C . VAL A 1 112 ? -2.271 -3.022 13.856 1.00 96.06 112 VAL A C 1
ATOM 895 O O . VAL A 1 112 ? -1.237 -2.346 13.825 1.00 96.06 112 VAL A O 1
ATOM 898 N N . LEU A 1 113 ? -2.808 -3.541 12.749 1.00 95.50 113 LEU A N 1
ATOM 899 C CA . LEU A 1 113 ? -2.301 -3.228 11.417 1.00 95.50 113 LEU A CA 1
ATOM 900 C C . LEU A 1 113 ? -2.558 -1.753 11.083 1.00 95.50 113 LEU A C 1
ATOM 902 O O . LEU A 1 113 ? -1.624 -1.083 10.645 1.00 95.50 113 LEU A O 1
ATOM 906 N N . ILE A 1 114 ? -3.755 -1.227 11.360 1.00 97.50 114 ILE A N 1
ATOM 907 C CA . ILE A 1 114 ? -4.095 0.186 11.123 1.00 97.50 114 ILE A CA 1
ATOM 908 C C . ILE A 1 114 ? -3.148 1.123 11.882 1.00 97.50 114 ILE A C 1
ATOM 910 O O . ILE A 1 114 ? -2.553 2.015 11.276 1.00 97.50 114 ILE A O 1
ATOM 914 N N . VAL A 1 115 ? -2.894 0.862 13.167 1.00 97.12 115 VAL A N 1
ATOM 915 C CA . VAL A 1 115 ? -1.947 1.641 13.989 1.00 97.12 115 VAL A CA 1
ATOM 916 C C . VAL A 1 115 ? -0.550 1.688 13.365 1.00 97.12 115 VAL A C 1
ATOM 918 O O . VAL A 1 115 ? 0.140 2.707 13.441 1.00 97.12 115 VAL A O 1
ATOM 921 N N . ARG A 1 116 ? -0.091 0.593 12.748 1.00 96.19 116 ARG A N 1
ATOM 922 C CA . ARG A 1 116 ? 1.202 0.569 12.041 1.00 96.19 116 ARG A CA 1
ATOM 923 C C . ARG A 1 116 ? 1.137 1.355 10.741 1.00 96.19 116 ARG A C 1
ATOM 925 O O . ARG A 1 116 ? 2.057 2.120 10.466 1.00 96.19 116 ARG A O 1
ATOM 932 N N . LEU A 1 117 ? 0.065 1.180 9.972 1.00 96.06 117 LEU A N 1
ATOM 933 C CA . LEU A 1 117 ? -0.129 1.841 8.685 1.00 96.06 117 LEU A CA 1
ATOM 934 C C . LEU A 1 117 ? -0.247 3.358 8.816 1.00 96.06 117 LEU A C 1
ATOM 936 O O . LEU A 1 117 ? 0.133 4.055 7.890 1.00 96.06 117 LEU A O 1
ATOM 940 N N . LYS A 1 118 ? -0.664 3.889 9.967 1.00 94.75 118 LYS A N 1
ATOM 941 C CA . LYS A 1 118 ? -0.646 5.334 10.254 1.00 94.75 118 LYS A CA 1
ATOM 942 C C . LYS A 1 118 ? 0.761 5.932 10.375 1.00 94.75 118 LYS A C 1
ATOM 944 O O . LYS A 1 118 ? 0.935 7.135 10.190 1.00 94.75 118 LYS A O 1
ATOM 949 N N . LYS A 1 119 ? 1.773 5.123 10.708 1.00 94.38 119 LYS A N 1
ATOM 950 C CA . LYS A 1 119 ? 3.129 5.600 11.018 1.00 94.38 119 LYS A CA 1
ATOM 951 C C . LYS A 1 119 ? 3.965 5.733 9.750 1.00 94.38 119 LYS A C 1
ATOM 953 O O . LYS A 1 119 ? 4.412 4.738 9.186 1.00 94.38 119 LYS A O 1
ATOM 958 N N . GLU A 1 120 ? 4.280 6.962 9.366 1.00 91.88 120 GLU A N 1
ATOM 959 C CA . GLU A 1 120 ? 5.078 7.243 8.168 1.00 91.88 120 GLU A CA 1
ATOM 960 C C . GLU A 1 120 ? 6.469 6.579 8.204 1.00 91.88 120 GLU A C 1
ATOM 962 O O . GLU A 1 120 ? 6.924 6.010 7.213 1.00 91.88 120 GLU A O 1
ATOM 967 N N . SER A 1 121 ? 7.121 6.548 9.371 1.00 92.81 121 SER A N 1
ATOM 968 C CA . SER A 1 121 ? 8.415 5.871 9.552 1.00 92.81 121 SER A CA 1
ATOM 969 C C . SER A 1 121 ? 8.340 4.358 9.314 1.00 92.81 121 SER A C 1
ATOM 971 O O . SER A 1 121 ? 9.273 3.765 8.767 1.00 92.81 121 SER A O 1
ATOM 973 N N . TYR A 1 122 ? 7.221 3.725 9.682 1.00 94.06 122 TYR A N 1
ATOM 974 C CA . TYR A 1 122 ? 6.975 2.316 9.391 1.00 94.06 122 TYR A CA 1
ATOM 975 C C . TYR A 1 122 ? 6.813 2.096 7.885 1.00 94.06 122 TYR A C 1
ATOM 977 O O . TYR A 1 122 ? 7.445 1.193 7.336 1.00 94.06 122 TYR A O 1
ATOM 985 N N . ILE A 1 123 ? 6.027 2.946 7.221 1.00 93.69 123 ILE A N 1
ATOM 986 C CA . ILE A 1 123 ? 5.774 2.869 5.778 1.00 93.69 123 ILE A CA 1
ATOM 987 C C . ILE A 1 123 ? 7.064 3.062 4.977 1.00 93.69 123 ILE A C 1
ATOM 989 O O . ILE A 1 123 ? 7.401 2.192 4.175 1.00 93.69 123 ILE A O 1
ATOM 993 N N . LYS A 1 124 ? 7.848 4.111 5.259 1.00 91.12 124 LYS A N 1
ATOM 994 C CA . LYS A 1 124 ? 9.146 4.364 4.601 1.00 91.12 124 LYS A CA 1
ATOM 995 C C . LYS A 1 124 ? 10.086 3.163 4.717 1.00 91.12 124 LYS A C 1
ATOM 997 O O . LYS A 1 124 ? 10.630 2.691 3.718 1.00 91.12 124 LYS A O 1
ATOM 1002 N N . LYS A 1 125 ? 10.208 2.597 5.923 1.00 92.00 125 LYS A N 1
ATOM 1003 C CA . LYS A 1 125 ? 11.023 1.397 6.156 1.00 92.00 125 LYS A CA 1
ATOM 1004 C C . LYS A 1 125 ? 10.512 0.190 5.365 1.00 92.00 125 LYS A C 1
ATOM 1006 O O . LYS A 1 125 ? 11.309 -0.554 4.801 1.00 92.00 125 LYS A O 1
ATOM 1011 N N . GLN A 1 126 ? 9.200 -0.035 5.330 1.00 93.31 126 GLN A N 1
ATOM 1012 C CA . GLN A 1 126 ? 8.619 -1.149 4.580 1.00 93.31 126 GLN A CA 1
ATOM 1013 C C . GLN A 1 126 ? 8.818 -0.990 3.070 1.00 93.31 126 GLN A C 1
ATOM 1015 O O . GLN A 1 126 ? 9.203 -1.963 2.431 1.00 93.31 126 GLN A O 1
ATOM 1020 N N . ILE A 1 127 ? 8.645 0.209 2.509 1.00 91.00 127 ILE A N 1
ATOM 1021 C CA . ILE A 1 127 ? 8.882 0.486 1.081 1.00 91.00 127 ILE A CA 1
ATOM 1022 C C . ILE A 1 127 ? 10.315 0.123 0.687 1.00 91.00 127 ILE A C 1
ATOM 1024 O O . ILE A 1 127 ? 10.514 -0.615 -0.283 1.00 91.00 127 ILE A O 1
ATOM 1028 N N . GLN A 1 128 ? 11.300 0.563 1.476 1.00 90.19 128 GLN A N 1
ATOM 1029 C CA . GLN A 1 128 ? 12.705 0.226 1.253 1.00 90.19 128 GLN A CA 1
ATOM 1030 C C . GLN A 1 128 ? 12.922 -1.297 1.262 1.00 90.19 128 GLN A C 1
ATOM 1032 O O . GLN A 1 128 ? 13.437 -1.870 0.300 1.00 90.19 128 GLN A O 1
ATOM 1037 N N . LEU A 1 129 ? 12.438 -1.979 2.305 1.00 90.81 129 LEU A N 1
ATOM 1038 C CA . LEU A 1 129 ? 12.588 -3.430 2.444 1.00 90.81 129 LEU A CA 1
ATOM 1039 C C . LEU A 1 129 ? 11.868 -4.217 1.335 1.00 90.81 129 LEU A C 1
ATOM 1041 O O . LEU A 1 129 ? 12.355 -5.264 0.900 1.00 90.81 129 LEU A O 1
ATOM 1045 N N . ILE A 1 130 ? 10.711 -3.741 0.867 1.00 90.31 130 ILE A N 1
ATOM 1046 C CA . ILE A 1 130 ? 9.969 -4.346 -0.247 1.00 90.31 130 ILE A CA 1
ATOM 1047 C C . ILE A 1 130 ? 10.785 -4.251 -1.542 1.00 90.31 130 ILE A C 1
ATOM 1049 O O . ILE A 1 130 ? 10.854 -5.234 -2.291 1.00 90.31 130 ILE A O 1
ATOM 1053 N N . GLY A 1 131 ? 11.441 -3.111 -1.779 1.00 85.00 131 GLY A N 1
ATOM 1054 C CA . GLY A 1 131 ? 12.348 -2.905 -2.910 1.00 85.00 131 GLY A CA 1
ATOM 1055 C C . GLY A 1 131 ? 13.516 -3.900 -2.933 1.00 85.00 131 GLY A C 1
ATOM 1056 O O . GLY A 1 131 ? 13.859 -4.423 -3.998 1.00 85.00 131 GLY A O 1
ATOM 1057 N N . GLU A 1 132 ? 14.055 -4.237 -1.760 1.00 84.75 132 GLU A N 1
ATOM 1058 C CA . GLU A 1 132 ? 15.190 -5.158 -1.576 1.00 84.75 132 GLU A CA 1
ATOM 1059 C C . GLU A 1 132 ? 14.803 -6.649 -1.601 1.00 84.75 132 GLU A C 1
ATOM 1061 O O . GLU A 1 132 ? 15.624 -7.517 -1.920 1.00 84.75 132 GLU A O 1
ATOM 1066 N N . CYS A 1 133 ? 13.552 -6.992 -1.274 1.00 84.12 133 CYS A N 1
ATOM 1067 C CA . CYS A 1 133 ? 13.091 -8.383 -1.282 1.00 84.12 133 CYS A CA 1
ATOM 1068 C C . CYS A 1 133 ? 13.247 -8.986 -2.683 1.00 84.12 133 CYS A C 1
ATOM 1070 O O . CYS A 1 133 ? 12.893 -8.356 -3.667 1.00 84.12 133 CYS A O 1
ATOM 1072 N N . ARG A 1 134 ? 13.698 -10.233 -2.852 1.00 69.75 134 ARG A N 1
ATOM 1073 C CA . ARG A 1 134 ? 13.677 -10.844 -4.201 1.00 69.75 134 ARG A CA 1
ATOM 1074 C C . ARG A 1 134 ? 12.231 -10.909 -4.712 1.00 69.75 134 ARG A C 1
ATOM 1076 O O . ARG A 1 134 ? 11.352 -11.296 -3.942 1.00 69.75 134 ARG A O 1
ATOM 1083 N N . ARG A 1 135 ? 11.990 -10.549 -5.988 1.00 60.38 135 ARG A N 1
ATOM 1084 C CA . ARG A 1 135 ? 10.683 -10.769 -6.642 1.00 60.38 135 ARG A CA 1
ATOM 1085 C C . ARG A 1 135 ? 10.259 -12.210 -6.342 1.00 60.38 135 ARG A C 1
ATOM 1087 O O . ARG A 1 135 ? 11.105 -13.098 -6.516 1.00 60.38 135 ARG A O 1
ATOM 1094 N N . PRO A 1 136 ? 9.027 -12.473 -5.877 1.00 54.44 136 PRO A N 1
ATOM 1095 C CA . PRO A 1 136 ? 8.566 -13.841 -5.749 1.00 54.44 136 PRO A CA 1
ATOM 1096 C C . PRO A 1 136 ? 8.667 -14.479 -7.136 1.00 54.44 136 PRO A C 1
ATOM 1098 O O . PRO A 1 136 ? 7.891 -14.174 -8.039 1.00 54.44 136 PRO 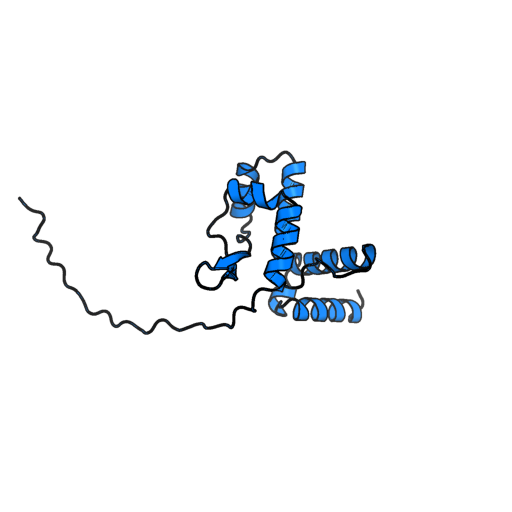A O 1
ATOM 1101 N N . LYS A 1 137 ? 9.689 -15.325 -7.335 1.00 46.72 137 LYS A N 1
ATOM 1102 C CA . LYS A 1 137 ? 9.752 -16.221 -8.486 1.00 46.72 137 LYS A CA 1
ATOM 1103 C C . LYS A 1 137 ? 8.477 -17.034 -8.365 1.00 46.72 137 LYS A C 1
ATOM 1105 O O . LYS A 1 137 ? 8.364 -17.796 -7.407 1.00 46.72 137 LYS A O 1
ATOM 1110 N N . ARG A 1 138 ? 7.496 -16.825 -9.244 1.00 42.28 138 ARG A N 1
ATOM 1111 C CA . ARG A 1 138 ? 6.345 -17.723 -9.335 1.00 42.28 138 ARG A CA 1
ATOM 1112 C C . ARG A 1 138 ? 6.880 -19.150 -9.275 1.00 42.28 138 ARG A C 1
ATOM 1114 O O . ARG A 1 138 ? 7.591 -19.584 -10.172 1.00 42.28 138 ARG A O 1
ATOM 1121 N N . VAL A 1 139 ? 6.533 -19.864 -8.218 1.00 40.19 139 VAL A N 1
ATOM 1122 C CA . VAL A 1 139 ? 6.439 -21.310 -8.278 1.00 40.19 139 VAL A CA 1
ATOM 1123 C C . VAL A 1 139 ? 5.035 -21.608 -7.800 1.00 40.19 139 VAL A C 1
ATOM 1125 O O . VAL A 1 139 ? 4.802 -21.895 -6.630 1.00 40.19 139 VAL A O 1
ATOM 1128 N N . ILE A 1 140 ? 4.078 -21.499 -8.723 1.00 43.34 140 ILE A N 1
ATOM 1129 C CA . ILE A 1 140 ? 2.879 -22.322 -8.620 1.00 43.34 140 ILE A CA 1
ATOM 1130 C C . ILE A 1 140 ? 3.414 -23.751 -8.724 1.00 43.34 140 ILE A C 1
ATOM 1132 O O . ILE A 1 140 ? 3.609 -24.275 -9.817 1.00 43.34 140 ILE A O 1
ATOM 1136 N N . ARG A 1 141 ? 3.750 -24.369 -7.590 1.00 41.25 141 ARG A N 1
ATOM 1137 C CA . ARG A 1 141 ? 3.777 -25.824 -7.544 1.00 41.25 141 ARG A CA 1
ATOM 1138 C C . ARG A 1 141 ? 2.311 -26.214 -7.505 1.00 41.25 141 ARG A C 1
ATOM 1140 O O . ARG A 1 141 ? 1.630 -25.906 -6.528 1.00 41.25 141 ARG A O 1
ATOM 1147 N N . LYS A 1 142 ? 1.820 -26.871 -8.563 1.00 39.97 142 LYS A N 1
ATOM 1148 C CA . LYS A 1 142 ? 0.673 -27.771 -8.402 1.00 39.97 142 LYS A CA 1
ATOM 1149 C C . LYS A 1 142 ? 0.992 -28.603 -7.161 1.00 39.97 142 LYS A C 1
ATOM 1151 O O . LYS A 1 142 ? 2.060 -29.219 -7.113 1.00 39.97 142 LYS A O 1
ATOM 1156 N N . LYS A 1 143 ? 0.123 -28.580 -6.146 1.00 40.84 143 LYS A N 1
ATOM 1157 C CA . LYS A 1 143 ? 0.172 -29.637 -5.136 1.00 40.84 143 LYS A CA 1
ATOM 1158 C C . LYS A 1 143 ? 0.146 -30.954 -5.923 1.00 40.84 143 LYS A C 1
ATOM 1160 O O . LYS A 1 143 ? -0.678 -31.056 -6.839 1.00 40.84 143 LYS A O 1
ATOM 1165 N N . PRO A 1 144 ? 1.048 -31.915 -5.661 1.00 48.03 144 PRO A N 1
ATOM 1166 C CA . PRO A 1 144 ? 0.849 -33.246 -6.201 1.00 48.03 144 PRO A CA 1
ATOM 1167 C C . PRO A 1 144 ? -0.559 -33.684 -5.805 1.00 48.03 144 PRO A C 1
ATOM 1169 O O . PRO A 1 144 ? -1.026 -33.388 -4.701 1.00 48.03 144 PRO A O 1
ATOM 1172 N N . HIS A 1 145 ? -1.257 -34.297 -6.753 1.00 46.72 145 HIS A N 1
ATOM 1173 C CA . HIS A 1 145 ? -2.544 -34.912 -6.508 1.00 46.72 145 HIS A CA 1
ATOM 1174 C C . HIS A 1 145 ? -2.278 -36.029 -5.496 1.00 46.72 145 HIS A C 1
ATOM 1176 O O . HIS A 1 145 ? -1.828 -37.109 -5.869 1.00 46.72 145 HIS A O 1
ATOM 1182 N N . VAL A 1 146 ? -2.440 -35.742 -4.204 1.00 47.62 146 VAL A N 1
ATOM 1183 C CA . VAL A 1 146 ? -2.483 -36.798 -3.200 1.00 47.62 146 VAL A CA 1
ATOM 1184 C C . VAL A 1 146 ? -3.774 -37.531 -3.516 1.00 47.62 146 V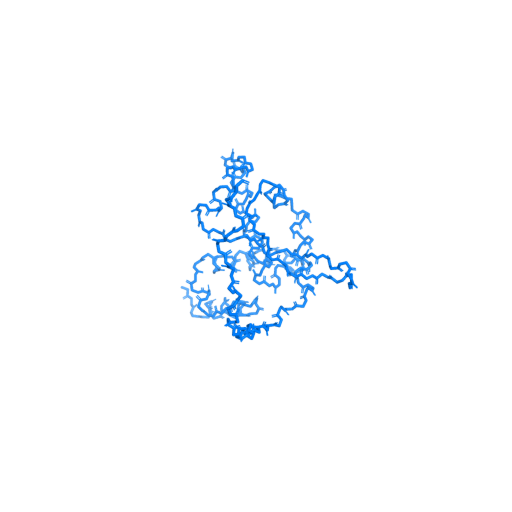AL A C 1
ATOM 1186 O O . VAL A 1 146 ? -4.867 -36.979 -3.362 1.00 47.62 146 VAL A O 1
ATOM 1189 N N . ARG A 1 147 ? -3.627 -38.720 -4.110 1.00 45.06 147 ARG A N 1
ATOM 1190 C CA . ARG A 1 147 ? -4.707 -39.693 -4.220 1.00 45.06 147 ARG A CA 1
ATOM 1191 C C . ARG A 1 147 ? -5.331 -39.786 -2.832 1.00 45.06 147 ARG A C 1
ATOM 1193 O O . ARG A 1 147 ? -4.608 -39.940 -1.855 1.00 45.06 147 ARG A O 1
ATOM 1200 N N . ARG A 1 148 ? -6.652 -39.623 -2.755 1.00 45.66 148 ARG A N 1
ATOM 1201 C CA . ARG A 1 148 ? -7.408 -39.990 -1.560 1.00 45.66 148 ARG A CA 1
ATOM 1202 C C . ARG A 1 148 ? -7.168 -41.481 -1.347 1.00 45.66 148 ARG A C 1
ATOM 1204 O O . ARG A 1 148 ? -7.795 -42.290 -2.020 1.00 45.66 148 ARG A O 1
ATOM 1211 N N . GLU A 1 149 ? -6.237 -41.826 -0.475 1.00 44.12 149 GLU A N 1
ATOM 1212 C CA . GLU A 1 149 ? -6.338 -43.085 0.239 1.00 44.12 149 GLU A CA 1
ATOM 1213 C C . GLU A 1 149 ? -7.360 -42.835 1.340 1.00 44.12 149 GLU A C 1
ATOM 1215 O O . GLU A 1 149 ? -7.222 -41.963 2.195 1.00 44.12 149 GLU A O 1
ATOM 1220 N N . SER A 1 150 ? -8.490 -43.498 1.158 1.00 49.53 150 SER A N 1
ATOM 1221 C CA . SER A 1 150 ? -9.571 -43.641 2.109 1.00 49.53 150 SER A CA 1
ATOM 1222 C C . SER A 1 150 ? -9.035 -44.257 3.398 1.00 49.53 150 SER A C 1
ATOM 1224 O O . SER A 1 150 ? -8.862 -45.472 3.463 1.00 49.53 150 SER A O 1
ATOM 1226 N N . GLU A 1 151 ? -8.814 -43.444 4.425 1.00 40.16 151 GLU A N 1
ATOM 1227 C CA . GLU A 1 151 ? -8.840 -43.943 5.796 1.00 40.16 151 GLU A CA 1
ATOM 1228 C C . GLU A 1 151 ? -10.300 -43.988 6.244 1.00 40.16 151 GLU A C 1
ATOM 1230 O O . GLU A 1 151 ? -10.961 -42.976 6.475 1.00 40.16 151 GLU A O 1
ATOM 1235 N N . VAL A 1 152 ? -10.815 -45.214 6.242 1.00 43.12 152 VAL A N 1
ATOM 1236 C CA . VAL A 1 152 ? -12.078 -45.613 6.848 1.00 43.12 152 VAL A CA 1
ATOM 1237 C C . VAL A 1 152 ? -11.943 -45.405 8.353 1.00 43.12 152 VAL A C 1
ATOM 1239 O O . VAL A 1 152 ? -11.175 -46.113 8.998 1.00 43.12 152 VAL A O 1
ATOM 1242 N N . PHE A 1 153 ? -12.701 -44.470 8.918 1.00 40.56 153 PHE A N 1
ATOM 1243 C CA . PHE A 1 153 ? -12.969 -44.456 10.353 1.00 40.56 153 PHE A CA 1
ATOM 1244 C C . PHE A 1 153 ? -14.324 -45.134 10.572 1.00 40.56 153 PHE A C 1
ATOM 1246 O O . PHE A 1 153 ? -15.327 -44.716 9.996 1.00 40.56 153 PHE A O 1
ATOM 1253 N N . ARG A 1 154 ? -14.331 -46.234 11.338 1.00 42.75 154 ARG A N 1
ATOM 1254 C CA . ARG A 1 154 ? -15.555 -46.890 11.818 1.00 42.75 154 ARG A CA 1
ATOM 1255 C C . ARG A 1 154 ? -16.203 -46.000 12.880 1.00 42.75 154 ARG A C 1
ATOM 1257 O O . ARG A 1 154 ? -15.547 -45.623 13.844 1.00 42.75 154 ARG A O 1
ATOM 1264 N N . GLU A 1 155 ? -17.485 -45.702 12.709 1.00 45.03 155 GLU A N 1
ATOM 1265 C CA . GLU A 1 155 ? -18.342 -45.108 13.739 1.00 45.03 155 GLU A CA 1
ATOM 1266 C C . GLU A 1 155 ? -18.753 -46.181 14.761 1.00 45.03 155 GLU A C 1
ATOM 1268 O O . GLU A 1 155 ? -19.890 -46.630 14.738 1.00 45.03 155 GLU A O 1
ATOM 1273 N N . GLU A 1 156 ? -17.846 -46.636 15.633 1.00 51.19 156 GLU A N 1
ATOM 1274 C CA . GLU A 1 156 ? -18.237 -47.471 16.792 1.00 51.19 156 GLU A CA 1
ATOM 1275 C C . GLU A 1 156 ? -17.542 -47.114 18.124 1.00 51.19 156 GLU A C 1
ATOM 1277 O O . GLU A 1 156 ? -17.874 -47.708 19.138 1.00 51.19 156 GLU A O 1
ATOM 1282 N N . ASP A 1 157 ? -16.685 -46.086 18.205 1.00 50.91 157 ASP A N 1
ATOM 1283 C CA . ASP A 1 157 ? -15.991 -45.745 19.471 1.00 50.91 157 ASP A CA 1
ATOM 1284 C C . ASP A 1 157 ? -16.634 -44.596 20.282 1.00 50.91 157 ASP A C 1
ATOM 1286 O O . ASP A 1 157 ? -15.996 -43.998 21.146 1.00 50.91 157 ASP A O 1
ATOM 1290 N N . PHE A 1 158 ? -17.915 -44.291 20.052 1.00 50.25 158 PHE A N 1
ATOM 1291 C CA . PHE A 1 158 ? -18.694 -43.404 20.932 1.00 50.25 158 PHE A CA 1
ATOM 1292 C C . PHE A 1 158 ? -20.097 -43.963 21.185 1.00 50.25 158 PHE A C 1
ATOM 1294 O O . PHE A 1 158 ? -21.097 -43.380 20.768 1.00 50.25 158 PHE A O 1
ATOM 1301 N N . SER A 1 159 ? -20.169 -45.109 21.861 1.00 41.00 159 SER A N 1
ATOM 1302 C CA . SER A 1 159 ? -21.367 -45.601 22.556 1.00 41.00 159 SER A CA 1
ATOM 1303 C C . SER A 1 159 ? -20.972 -46.618 23.634 1.00 41.00 159 SER A C 1
ATOM 1305 O O . SER A 1 159 ? -20.879 -47.803 23.343 1.00 41.00 159 SER A O 1
ATOM 1307 N N . GLU A 1 160 ? -20.680 -46.129 24.842 1.00 37.09 160 GLU A N 1
ATOM 1308 C CA . GLU A 1 160 ? -21.269 -46.525 26.144 1.00 37.09 160 GLU A CA 1
ATOM 1309 C C . GLU A 1 160 ? -20.649 -45.697 27.282 1.00 37.09 160 GLU A C 1
ATOM 1311 O O . GLU A 1 160 ? -19.403 -45.608 27.366 1.00 37.09 160 GLU A O 1
#

Foldseek 3Di:
DDPVVVVVLVVQCVQQPDDPVRCVDPVLSVLSVVQVVVCVVVVDCPLHQRHPLLSLLVVLLVQLQVVVVVVDALVRSQVVCVVVPHFAGWFWDQDPVPRATATDGDPGRDSVSSVLSPDPVSSSVRSVSVVVHPDPPDDPPPDPPPPPPDPDDDPDPPDD

Secondary structure (DSSP, 8-state):
--HHHHHHHHHHHHHHT--HHHHTSHHHHHHHHHHHHHHHHHS--TTS--SHHHHHHHHHHHHHHHHHHTT--HHHHHHHHHHTTPPPPEEEEE-TTT--EEEEE-SS--HHHHHHHT-HHHHHHHHHHHHHSPP-------------------TTSS--

Organism: NCBI:txid171383

Sequence (160 aa):
MSDISLDILDAIGTKLGFSRKELRNSENLSAIIELCLGTFLDGSFEGKASRKEALYLMQIHNIVKFKEQQGFNDKAISNFLEDSGYETPFIAKRVVSTQKHRLRMVEKWSEVLIVRLKKESYIKKQIQLIGECRRPKRVIRKKPHVRRESEVFREEDFSE